Protein AF-A0A0W7X0D1-F1 (afdb_monomer_lite)

Radius of gyration: 14.74 Å; chains: 1; bounding box: 37×27×43 Å

Secondary structure (DSSP, 8-state):
-EEEE-TTTS-EEEE-TTHHHHHHHHHHHHHHHHT-PPPGGGEE----GGGS-TTSGGGGGGGT-EEEESTTTS-TT----S-HHHHHHHHHHHHHTTT-EEEGGGSSS--TTEEEE---TT-GGGGSTTSHHHHHHHHHHHHHHSTT-STT---

Structure (mmCIF, N/CA/C/O backbone):
data_AF-A0A0W7X0D1-F1
#
_entry.id   AF-A0A0W7X0D1-F1
#
loop_
_atom_site.group_PDB
_atom_site.id
_atom_site.type_symbol
_atom_site.label_atom_id
_atom_site.label_alt_id
_atom_site.label_comp_id
_atom_site.label_asym_id
_atom_site.label_entity_id
_atom_site.label_seq_id
_atom_site.pdbx_PDB_ins_code
_atom_site.Cartn_x
_atom_site.Cartn_y
_atom_site.Cartn_z
_atom_site.occupancy
_atom_site.B_iso_or_equiv
_atom_site.auth_seq_id
_atom_site.auth_comp_id
_atom_site.auth_asym_id
_atom_site.auth_atom_id
_atom_site.pdbx_PDB_model_num
ATOM 1 N N . MET A 1 1 ? 9.294 -11.993 -11.592 1.00 55.84 1 MET A N 1
ATOM 2 C CA . MET A 1 1 ? 8.732 -11.401 -10.364 1.00 55.84 1 MET A CA 1
ATOM 3 C C . MET A 1 1 ? 8.875 -12.374 -9.218 1.00 55.84 1 MET A C 1
ATOM 5 O O . MET A 1 1 ? 9.095 -13.541 -9.506 1.00 55.84 1 MET A O 1
ATOM 9 N N . TRP A 1 2 ? 8.836 -11.907 -7.972 1.00 62.25 2 TRP A N 1
ATOM 10 C CA . TRP A 1 2 ? 9.050 -12.743 -6.793 1.00 62.25 2 TRP A CA 1
ATOM 11 C C . TRP A 1 2 ? 7.951 -12.437 -5.773 1.00 62.25 2 TRP A C 1
ATOM 13 O O . TRP A 1 2 ? 7.653 -11.264 -5.545 1.00 62.25 2 TRP A O 1
ATOM 23 N N . SER A 1 3 ? 7.371 -13.477 -5.178 1.00 74.19 3 SER A N 1
ATOM 24 C CA . SER A 1 3 ? 6.363 -13.334 -4.130 1.00 74.19 3 SER A CA 1
ATOM 25 C C . SER A 1 3 ? 7.038 -12.977 -2.808 1.00 74.19 3 SER A C 1
ATOM 27 O O . SER A 1 3 ? 7.926 -13.700 -2.349 1.00 74.19 3 SER A O 1
ATOM 29 N N . CYS A 1 4 ? 6.623 -11.878 -2.183 1.00 73.75 4 CYS A N 1
ATOM 30 C CA . CYS A 1 4 ? 7.067 -11.504 -0.844 1.00 73.75 4 CYS A CA 1
ATOM 31 C C . CYS A 1 4 ? 5.970 -11.789 0.180 1.00 73.75 4 CYS A C 1
ATOM 33 O O . CYS A 1 4 ? 4.790 -11.580 -0.087 1.00 73.75 4 CYS A O 1
ATOM 35 N N . SER A 1 5 ? 6.345 -12.279 1.362 1.00 81.00 5 SER A N 1
ATOM 36 C CA . SER A 1 5 ? 5.393 -12.451 2.463 1.00 81.00 5 SER A CA 1
ATOM 37 C C . SER A 1 5 ? 5.013 -11.088 3.036 1.00 81.00 5 SER A C 1
ATOM 39 O O . SER A 1 5 ? 5.871 -10.217 3.158 1.00 81.00 5 SER A O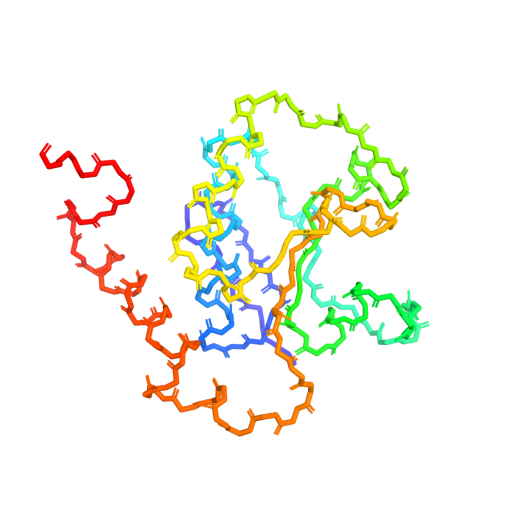 1
ATOM 41 N N . VAL A 1 6 ? 3.750 -10.915 3.423 1.00 77.62 6 VAL A N 1
ATOM 42 C CA . VAL A 1 6 ? 3.260 -9.756 4.173 1.00 77.62 6 VAL A CA 1
ATOM 43 C C . VAL A 1 6 ? 3.251 -10.132 5.661 1.00 77.62 6 VAL A C 1
ATOM 45 O O . VAL A 1 6 ? 2.353 -10.858 6.107 1.00 77.62 6 VAL A O 1
ATOM 48 N N . PRO A 1 7 ? 4.235 -9.678 6.468 1.00 77.56 7 PRO A N 1
ATOM 49 C CA . PRO A 1 7 ? 4.345 -10.110 7.856 1.00 77.56 7 PRO A CA 1
ATOM 50 C C . PRO A 1 7 ? 3.088 -9.787 8.666 1.00 77.56 7 PRO A C 1
ATOM 52 O O . PRO A 1 7 ? 2.643 -8.639 8.718 1.00 77.56 7 PRO A O 1
ATOM 55 N N . GLY A 1 8 ? 2.540 -10.807 9.325 1.00 72.69 8 GLY A N 1
ATOM 56 C CA . GLY A 1 8 ? 1.348 -10.692 10.166 1.00 72.69 8 GLY A CA 1
ATOM 57 C C . GLY A 1 8 ? 0.008 -10.864 9.438 1.00 72.69 8 GLY A C 1
ATOM 58 O O . GLY A 1 8 ? -0.977 -11.171 10.099 1.00 72.69 8 GLY A O 1
ATOM 59 N N . ALA A 1 9 ? -0.031 -10.765 8.103 1.00 73.25 9 ALA A N 1
ATOM 60 C CA . ALA A 1 9 ? -1.262 -10.950 7.324 1.00 73.25 9 ALA A CA 1
ATOM 61 C C . ALA A 1 9 ? -1.480 -12.404 6.853 1.00 73.25 9 ALA A C 1
ATOM 63 O O . ALA A 1 9 ? -2.585 -12.781 6.471 1.00 73.25 9 ALA A O 1
ATOM 64 N N . GLY A 1 10 ? -0.434 -13.239 6.882 1.00 78.69 10 GLY A N 1
ATOM 65 C CA . GLY A 1 10 ? -0.527 -14.669 6.554 1.00 78.69 10 GLY A CA 1
ATOM 66 C C . GLY A 1 10 ? -0.595 -14.993 5.056 1.00 78.69 10 GLY A C 1
ATOM 67 O O . GLY A 1 10 ? -0.856 -16.138 4.698 1.00 78.69 10 GLY A O 1
ATOM 68 N N . PHE A 1 11 ? -0.342 -14.017 4.180 1.00 84.12 11 PHE A N 1
ATOM 69 C CA . PHE A 1 11 ? -0.264 -14.202 2.729 1.00 84.12 11 PHE A CA 1
ATOM 70 C C . PHE A 1 11 ? 0.915 -13.432 2.128 1.00 84.12 11 PHE A C 1
ATOM 72 O O . PHE A 1 11 ? 1.524 -12.594 2.794 1.00 84.12 11 PHE A O 1
ATOM 79 N N . GLY A 1 12 ? 1.246 -13.734 0.873 1.00 85.19 12 GLY A N 1
ATOM 80 C CA . GLY A 1 12 ? 2.246 -13.004 0.102 1.00 85.19 12 GLY A CA 1
ATOM 81 C C . GLY A 1 12 ? 1.651 -12.263 -1.090 1.00 85.19 12 GLY A C 1
ATOM 82 O O . GLY A 1 12 ? 0.520 -12.534 -1.486 1.00 85.19 12 GLY A O 1
ATOM 83 N N . ILE A 1 13 ? 2.421 -11.330 -1.644 1.00 84.88 13 ILE A N 1
ATOM 84 C CA . ILE A 1 13 ? 2.058 -10.521 -2.810 1.00 84.88 13 ILE A CA 1
ATOM 85 C C . ILE A 1 13 ? 3.199 -10.514 -3.825 1.00 84.88 13 ILE A C 1
ATOM 87 O O . ILE A 1 13 ? 4.376 -10.538 -3.460 1.00 84.88 13 ILE A O 1
ATOM 91 N N . ASP A 1 14 ? 2.854 -10.413 -5.102 1.00 85.62 14 ASP A N 1
ATOM 92 C CA . ASP A 1 14 ? 3.840 -10.246 -6.164 1.00 85.62 14 ASP A CA 1
ATOM 93 C C . ASP A 1 14 ? 4.112 -8.757 -6.378 1.00 85.62 14 ASP A C 1
ATOM 95 O O . ASP A 1 14 ? 3.273 -8.020 -6.896 1.00 85.62 14 ASP A O 1
ATOM 99 N N . THR A 1 15 ? 5.296 -8.300 -5.966 1.00 85.12 15 THR A N 1
ATOM 100 C CA . THR A 1 15 ? 5.746 -6.907 -6.134 1.00 85.12 15 THR A CA 1
ATOM 101 C C . THR A 1 15 ? 7.197 -6.849 -6.602 1.00 85.12 15 THR A C 1
ATOM 103 O O . THR A 1 15 ? 7.909 -7.855 -6.691 1.00 85.12 15 THR A O 1
ATOM 106 N N . ARG A 1 16 ? 7.660 -5.650 -6.958 1.00 84.75 16 ARG A N 1
ATOM 107 C CA . ARG A 1 16 ? 9.079 -5.417 -7.200 1.00 84.75 16 ARG A CA 1
ATOM 108 C C . ARG A 1 16 ? 9.837 -5.415 -5.869 1.00 84.75 16 ARG A C 1
ATOM 110 O O . ARG A 1 16 ? 9.577 -4.577 -5.010 1.00 84.75 16 ARG A O 1
ATOM 117 N N . LEU A 1 17 ? 10.824 -6.303 -5.748 1.00 82.69 17 LEU A N 1
ATOM 118 C CA . LEU A 1 17 ? 11.632 -6.460 -4.536 1.00 82.69 17 LEU A CA 1
ATOM 119 C C . LEU A 1 17 ? 12.390 -5.186 -4.127 1.00 82.69 17 LEU A C 1
ATOM 121 O O . LEU A 1 17 ? 12.755 -4.346 -4.959 1.00 82.69 17 LEU A O 1
ATOM 125 N N . GLY A 1 18 ? 12.697 -5.089 -2.833 1.00 86.19 18 GLY A N 1
ATOM 126 C CA . GLY A 1 18 ? 13.569 -4.061 -2.271 1.00 86.19 18 GLY A CA 1
ATOM 127 C C . GLY A 1 18 ? 12.808 -2.893 -1.647 1.00 86.19 18 GLY A C 1
ATOM 128 O O . GLY A 1 18 ? 12.045 -3.067 -0.699 1.00 86.19 18 GLY A O 1
ATOM 129 N N . ALA A 1 19 ? 13.090 -1.663 -2.089 1.00 88.19 19 ALA A N 1
ATOM 130 C CA . ALA A 1 19 ? 12.484 -0.469 -1.490 1.00 88.19 19 ALA A CA 1
ATOM 131 C C . ALA A 1 19 ? 10.978 -0.357 -1.793 1.00 88.19 19 ALA A C 1
ATOM 133 O O . ALA A 1 19 ? 10.207 0.007 -0.911 1.00 88.19 19 ALA A O 1
ATOM 134 N N . VAL A 1 20 ? 10.564 -0.737 -3.007 1.00 88.44 20 VAL A N 1
ATOM 135 C CA . VAL A 1 20 ? 9.153 -0.748 -3.432 1.00 88.44 20 VAL A CA 1
ATOM 136 C C . VAL A 1 20 ? 8.350 -1.745 -2.602 1.00 88.44 20 VAL A C 1
ATOM 138 O O . VAL A 1 20 ? 7.382 -1.358 -1.959 1.00 88.44 20 VAL A O 1
ATOM 141 N N . GLU A 1 21 ? 8.811 -2.994 -2.537 1.00 89.81 21 GLU A N 1
ATOM 142 C CA . GLU A 1 21 ? 8.279 -4.027 -1.644 1.00 89.81 21 GLU A CA 1
ATOM 143 C C . GLU A 1 21 ? 8.104 -3.515 -0.209 1.00 89.81 21 GLU A C 1
ATOM 145 O O . GLU A 1 21 ? 7.033 -3.666 0.366 1.00 89.81 21 GLU A O 1
ATOM 150 N N . THR A 1 22 ? 9.125 -2.863 0.361 1.00 91.62 22 THR A N 1
ATOM 151 C CA . THR A 1 22 ? 9.072 -2.371 1.750 1.00 91.62 22 THR A CA 1
ATOM 152 C C . THR A 1 22 ? 7.910 -1.395 1.964 1.00 91.62 22 THR A C 1
ATOM 154 O O . THR A 1 22 ? 7.205 -1.496 2.968 1.00 91.62 22 THR A O 1
ATOM 157 N N . LEU A 1 23 ? 7.697 -0.466 1.027 1.00 93.06 23 LEU A N 1
ATOM 158 C CA . LEU A 1 23 ? 6.598 0.498 1.102 1.00 93.06 23 LEU A CA 1
ATOM 159 C C . LEU A 1 23 ? 5.236 -0.169 0.874 1.00 93.06 23 LEU A C 1
ATOM 161 O O . LEU A 1 23 ? 4.326 0.022 1.674 1.00 93.06 23 LEU A O 1
ATOM 165 N N . LEU A 1 24 ? 5.086 -0.974 -0.182 1.00 93.81 24 LEU A N 1
ATOM 166 C CA . LEU A 1 24 ? 3.799 -1.591 -0.526 1.00 93.81 24 LEU A CA 1
ATOM 167 C C . LEU A 1 24 ? 3.351 -2.603 0.540 1.00 93.81 24 LEU A C 1
ATOM 169 O O . LEU A 1 24 ? 2.178 -2.639 0.906 1.00 93.81 24 LEU A O 1
ATOM 173 N N . VAL A 1 25 ? 4.285 -3.364 1.117 1.00 93.88 25 VAL A N 1
ATOM 174 C CA . VAL A 1 25 ? 4.002 -4.246 2.259 1.00 93.88 25 VAL A CA 1
ATOM 175 C C . VAL A 1 25 ? 3.562 -3.438 3.483 1.00 93.88 25 VAL A C 1
ATOM 177 O O . VAL A 1 25 ? 2.651 -3.869 4.186 1.00 93.88 25 VAL A O 1
ATOM 180 N N . HIS A 1 26 ? 4.155 -2.266 3.746 1.00 95.06 26 HIS A N 1
ATOM 181 C CA . HIS A 1 26 ? 3.708 -1.387 4.839 1.00 95.06 26 HIS A CA 1
ATOM 182 C C . HIS A 1 26 ? 2.268 -0.918 4.643 1.00 95.06 26 HIS A C 1
ATOM 184 O O . HIS A 1 26 ? 1.465 -1.044 5.567 1.00 95.06 26 HIS A O 1
ATOM 190 N N . VAL A 1 27 ? 1.924 -0.469 3.431 1.00 96.62 27 VAL A N 1
ATOM 191 C CA . VAL A 1 27 ? 0.556 -0.067 3.065 1.00 96.62 27 VAL A CA 1
ATOM 192 C C . VAL A 1 27 ? -0.434 -1.196 3.351 1.00 96.62 27 VAL A C 1
ATOM 194 O O . VAL A 1 27 ? -1.419 -0.992 4.058 1.00 96.62 27 VAL A O 1
ATOM 197 N N . ILE A 1 28 ? -0.145 -2.409 2.873 1.00 95.88 28 ILE A N 1
ATOM 198 C CA . ILE A 1 28 ? -1.038 -3.565 3.034 1.00 95.88 28 ILE A CA 1
ATOM 199 C C . ILE A 1 28 ? -1.178 -3.968 4.502 1.00 95.88 28 ILE A C 1
ATOM 201 O O . ILE A 1 28 ? -2.283 -4.266 4.948 1.00 95.88 28 ILE A O 1
ATOM 205 N N . ARG A 1 29 ? -0.088 -3.959 5.280 1.00 94.56 29 ARG A N 1
ATOM 206 C CA . ARG A 1 29 ? -0.137 -4.291 6.715 1.00 94.56 29 ARG A CA 1
ATOM 207 C C . ARG A 1 29 ? -0.980 -3.291 7.492 1.00 94.56 29 ARG A C 1
ATOM 209 O O . ARG A 1 29 ? -1.835 -3.698 8.270 1.00 94.56 29 ARG A O 1
ATOM 216 N N . ARG A 1 30 ? -0.756 -1.995 7.276 1.00 96.12 30 ARG A N 1
ATOM 217 C CA . ARG A 1 30 ? -1.527 -0.933 7.931 1.00 96.12 30 ARG A CA 1
ATOM 218 C C . ARG A 1 30 ? -3.004 -1.013 7.555 1.00 96.12 30 ARG A C 1
ATOM 220 O O . ARG A 1 30 ? -3.848 -0.960 8.440 1.00 96.12 30 ARG A O 1
ATOM 227 N N . TRP A 1 31 ? -3.318 -1.243 6.278 1.00 96.38 31 TRP A N 1
ATOM 228 C CA . TRP A 1 31 ? -4.698 -1.488 5.854 1.00 96.38 31 TRP A CA 1
ATOM 229 C C . TRP A 1 31 ? -5.304 -2.691 6.585 1.00 96.38 31 TRP A C 1
ATOM 231 O O . TRP A 1 31 ? -6.378 -2.571 7.171 1.0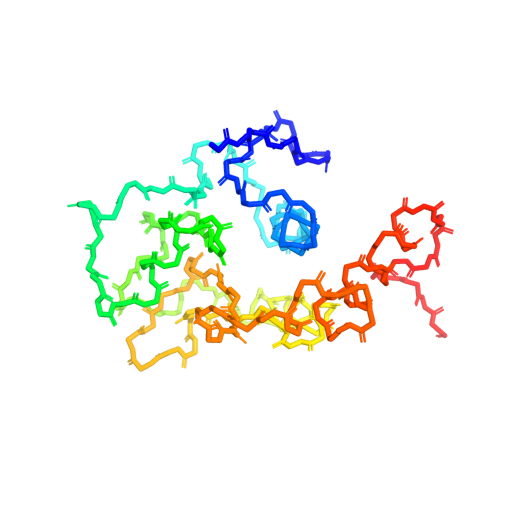0 96.38 31 TRP A O 1
ATOM 241 N N . HIS A 1 32 ? -4.596 -3.826 6.600 1.00 95.00 32 HIS A N 1
ATOM 242 C CA . HIS A 1 32 ? -5.051 -5.074 7.217 1.00 95.00 32 HIS A CA 1
ATOM 243 C C . HIS A 1 32 ? -5.413 -4.918 8.704 1.00 95.00 32 HIS A C 1
ATOM 245 O O . HIS A 1 32 ? -6.365 -5.542 9.173 1.00 95.00 32 HIS A O 1
ATOM 251 N N . TYR A 1 33 ? -4.656 -4.109 9.448 1.00 93.75 33 TYR A N 1
ATOM 252 C CA . TYR A 1 33 ? -4.855 -3.945 10.889 1.00 93.75 33 TYR A CA 1
ATOM 253 C C . TYR A 1 33 ? -5.744 -2.762 11.279 1.00 93.75 33 TYR A C 1
ATOM 255 O O . TYR A 1 33 ? -6.381 -2.825 12.327 1.00 93.75 33 TYR A O 1
ATOM 263 N N . GLU A 1 34 ? -5.786 -1.694 10.482 1.00 95.88 34 GLU A N 1
ATOM 264 C CA . GLU A 1 34 ? -6.410 -0.426 10.896 1.00 95.88 34 GLU A CA 1
ATOM 265 C C . GLU A 1 34 ? -7.618 -0.020 10.052 1.00 95.88 34 GLU A C 1
ATOM 267 O O . GLU A 1 34 ? -8.393 0.836 10.475 1.00 95.88 34 GLU A O 1
ATOM 272 N N . ILE A 1 35 ? -7.787 -0.609 8.867 1.00 95.88 35 ILE A N 1
ATOM 273 C CA . ILE A 1 35 ? -8.918 -0.323 7.980 1.00 95.88 35 ILE A CA 1
ATOM 274 C C . ILE A 1 35 ? -9.834 -1.539 7.943 1.00 95.88 35 ILE A C 1
ATOM 276 O O . ILE A 1 35 ? -10.960 -1.465 8.432 1.00 95.88 35 ILE A O 1
ATOM 280 N N . GLU A 1 36 ? -9.348 -2.652 7.394 1.00 94.94 36 GLU A N 1
ATOM 281 C CA . GLU A 1 36 ? -10.102 -3.894 7.234 1.00 94.94 36 GLU A CA 1
ATOM 282 C C . GLU A 1 36 ? -9.154 -5.089 7.119 1.00 94.94 36 GLU A C 1
ATOM 284 O O . GLU A 1 36 ? -8.181 -5.048 6.368 1.00 94.94 36 GLU A O 1
ATOM 289 N N . THR A 1 37 ? -9.475 -6.194 7.793 1.00 94.06 37 THR A N 1
ATOM 290 C CA . THR A 1 37 ? -8.697 -7.436 7.705 1.00 94.06 37 THR A CA 1
ATOM 291 C C . THR A 1 37 ? -8.768 -8.038 6.303 1.00 94.06 37 THR A C 1
ATOM 293 O O . THR A 1 37 ? -9.833 -8.433 5.835 1.00 94.06 37 THR A O 1
ATOM 296 N N . LEU A 1 38 ? -7.605 -8.151 5.665 1.00 93.81 38 LEU A N 1
ATOM 297 C CA . LEU A 1 38 ? -7.439 -8.650 4.297 1.00 93.81 38 LEU A CA 1
ATOM 298 C C . LEU A 1 38 ? -7.162 -10.153 4.229 1.00 93.81 38 LEU A C 1
ATOM 300 O O . LEU A 1 38 ? -6.434 -10.702 5.060 1.00 93.81 38 LEU A O 1
ATOM 304 N N . ARG A 1 39 ? -7.648 -10.784 3.160 1.00 90.88 39 ARG A N 1
ATOM 305 C CA . ARG A 1 39 ? -7.249 -12.117 2.687 1.00 90.88 39 ARG A CA 1
ATOM 306 C C . ARG A 1 39 ? -6.311 -11.996 1.485 1.00 90.88 39 ARG A C 1
ATOM 308 O O . ARG A 1 39 ? -6.345 -11.014 0.756 1.00 90.88 39 ARG A O 1
ATOM 315 N N . GLY A 1 40 ? -5.517 -13.033 1.211 1.00 83.88 40 GLY A N 1
ATOM 316 C CA . GLY A 1 40 ? -4.519 -12.979 0.131 1.00 83.88 40 GLY A CA 1
ATOM 317 C C . GLY A 1 40 ? -5.080 -12.684 -1.264 1.00 83.88 40 GLY A C 1
ATOM 318 O O . GLY A 1 40 ? -4.471 -11.935 -2.013 1.00 83.88 40 GLY A O 1
ATOM 319 N N . HIS A 1 41 ? -6.268 -13.197 -1.597 1.00 88.50 41 HIS A N 1
ATOM 320 C CA . HIS A 1 41 ? -6.917 -12.935 -2.893 1.00 88.50 41 HIS A CA 1
ATOM 321 C C . HIS A 1 41 ? -7.549 -11.539 -2.997 1.00 88.50 41 HIS A C 1
ATOM 323 O O . HIS A 1 41 ? -8.016 -11.152 -4.063 1.00 88.50 41 HIS A O 1
ATOM 329 N N . GLU A 1 42 ? -7.605 -10.795 -1.893 1.00 93.88 42 GLU A N 1
ATOM 330 C CA . GLU A 1 42 ? -8.140 -9.437 -1.860 1.00 93.88 42 GLU A CA 1
ATOM 331 C C . GLU A 1 42 ? -7.072 -8.389 -2.168 1.00 93.88 42 GLU A C 1
ATOM 333 O O . GLU A 1 42 ? -7.397 -7.211 -2.268 1.00 93.88 42 GLU A O 1
ATOM 338 N N . VAL A 1 43 ? -5.809 -8.787 -2.331 1.00 94.88 43 VAL A N 1
ATOM 339 C CA . VAL A 1 43 ? -4.722 -7.882 -2.700 1.00 94.88 43 VAL A CA 1
ATOM 340 C C . VAL A 1 43 ? -4.130 -8.330 -4.020 1.00 94.88 43 VAL A C 1
ATOM 342 O O . VAL A 1 43 ? -3.586 -9.426 -4.133 1.00 94.88 43 VAL A O 1
ATOM 345 N N . ILE A 1 44 ? -4.210 -7.458 -5.016 1.00 94.00 44 ILE A N 1
ATOM 346 C CA . ILE A 1 44 ? -3.660 -7.709 -6.341 1.00 94.00 44 ILE A CA 1
ATOM 347 C C . ILE A 1 44 ? -2.402 -6.865 -6.506 1.00 94.00 44 ILE A C 1
ATOM 349 O O . ILE A 1 44 ? -2.464 -5.638 -6.542 1.00 94.00 44 ILE A O 1
ATOM 353 N N . GLY A 1 45 ? -1.251 -7.530 -6.573 1.00 90.88 45 GLY A N 1
ATOM 354 C CA . GLY A 1 45 ? 0.026 -6.899 -6.886 1.00 90.88 45 GLY A CA 1
ATOM 355 C C . GLY A 1 45 ? 0.225 -6.811 -8.390 1.00 90.88 45 GLY A C 1
ATOM 356 O O . GLY A 1 45 ? -0.469 -6.071 -9.078 1.00 90.88 45 GLY A O 1
ATOM 357 N N . TRP A 1 46 ? 1.183 -7.572 -8.900 1.00 92.12 46 TRP A N 1
ATOM 358 C CA . TRP A 1 46 ? 1.477 -7.596 -10.324 1.00 92.12 46 TRP A CA 1
ATOM 359 C C . TRP A 1 46 ? 0.406 -8.213 -11.188 1.00 92.12 46 TRP A C 1
ATOM 361 O O . TRP A 1 46 ? -0.209 -9.218 -10.835 1.00 92.12 46 TRP A O 1
ATOM 371 N N . ARG A 1 47 ? 0.292 -7.636 -12.379 1.00 91.00 47 ARG A N 1
ATOM 372 C CA . ARG A 1 47 ? -0.501 -8.144 -13.485 1.00 91.00 47 ARG A CA 1
ATOM 373 C C . ARG A 1 47 ? 0.257 -7.902 -14.788 1.00 91.00 47 ARG A C 1
ATOM 375 O O . ARG A 1 47 ? 0.975 -6.906 -14.873 1.00 91.00 47 ARG A O 1
ATOM 382 N N . PRO A 1 48 ? 0.136 -8.778 -15.790 1.00 86.56 48 PRO A N 1
ATOM 383 C CA . PRO A 1 48 ? 0.730 -8.539 -17.102 1.00 86.56 48 PRO A CA 1
ATOM 384 C C . PRO A 1 48 ? 0.135 -7.272 -17.740 1.00 86.56 48 PRO A C 1
ATOM 386 O O . PRO A 1 48 ? -1.034 -6.949 -17.526 1.00 86.56 48 PRO A O 1
ATOM 389 N N . ILE A 1 49 ? 0.948 -6.528 -18.498 1.00 85.69 49 ILE A N 1
ATOM 390 C CA . ILE A 1 49 ? 0.530 -5.232 -19.061 1.00 85.69 49 ILE A CA 1
ATOM 391 C C . ILE A 1 49 ? -0.613 -5.394 -20.072 1.00 85.69 49 ILE A C 1
ATOM 393 O O . ILE A 1 49 ? -1.435 -4.502 -20.219 1.00 85.69 49 ILE A O 1
ATOM 397 N N . GLU A 1 50 ? -0.701 -6.557 -20.712 1.00 87.94 50 GLU A N 1
ATOM 398 C CA . GLU A 1 50 ? -1.729 -6.924 -21.684 1.00 87.94 50 GLU A CA 1
ATOM 399 C C . GLU A 1 50 ? -3.144 -6.968 -21.078 1.00 87.94 50 GLU A C 1
ATOM 401 O O . GLU A 1 50 ? -4.129 -6.917 -21.811 1.00 87.94 50 GLU A O 1
ATOM 406 N N . GLU A 1 51 ? -3.255 -7.057 -19.751 1.00 86.06 51 GLU A N 1
ATOM 407 C CA . GLU A 1 51 ? -4.528 -7.041 -19.023 1.00 86.06 51 GLU A CA 1
ATOM 408 C C . GLU A 1 51 ? -4.897 -5.657 -18.460 1.00 86.06 51 GLU A C 1
ATOM 410 O O . GLU A 1 51 ? -5.878 -5.539 -17.715 1.00 86.06 51 GLU A O 1
ATOM 415 N N . LEU A 1 52 ? -4.094 -4.630 -18.752 1.00 86.62 52 LEU A N 1
ATOM 416 C CA . LEU A 1 52 ? -4.185 -3.302 -18.153 1.00 86.62 52 LEU A CA 1
ATOM 417 C C . LEU A 1 52 ? -4.321 -2.221 -19.224 1.00 86.62 52 LEU A C 1
ATOM 419 O O . LEU A 1 52 ? -3.777 -2.324 -20.323 1.00 86.62 52 LEU A O 1
ATOM 423 N N . ASP A 1 53 ? -4.992 -1.128 -18.871 1.00 84.12 53 ASP A N 1
ATOM 424 C CA . ASP A 1 53 ? -4.930 0.091 -19.670 1.00 84.12 53 ASP A CA 1
ATOM 425 C C . ASP A 1 53 ? -3.599 0.807 -19.402 1.00 84.12 53 ASP A C 1
ATOM 427 O O . ASP A 1 53 ? -3.331 1.272 -18.293 1.00 84.12 53 ASP A O 1
ATOM 431 N N . HIS A 1 54 ? -2.759 0.911 -20.433 1.00 80.62 54 HIS A N 1
ATOM 432 C CA . HIS A 1 54 ? -1.449 1.564 -20.376 1.00 80.62 54 HIS A CA 1
ATOM 433 C C . HIS A 1 54 ? -1.502 3.042 -19.968 1.00 80.62 54 HIS A C 1
ATOM 435 O O . HIS A 1 54 ? -0.479 3.596 -19.565 1.00 80.62 54 HIS A O 1
ATOM 441 N N . SER A 1 55 ? -2.651 3.698 -20.135 1.00 80.06 55 SER A N 1
ATOM 442 C CA . SER A 1 55 ? -2.834 5.113 -19.816 1.00 80.06 55 SER A CA 1
ATOM 443 C C . SER A 1 55 ? -3.270 5.364 -18.371 1.00 80.06 55 SER A C 1
ATOM 445 O O . SER A 1 55 ? -3.207 6.504 -17.909 1.00 80.06 55 SER A O 1
ATOM 447 N N . GLU A 1 56 ? -3.655 4.313 -17.645 1.00 85.75 56 GLU A N 1
ATOM 448 C CA . GLU A 1 56 ? -4.161 4.412 -16.280 1.00 85.75 56 GLU A CA 1
ATOM 449 C C . GLU A 1 56 ? -3.064 4.108 -15.243 1.00 85.75 56 GLU A C 1
ATOM 451 O O . GLU A 1 56 ? -2.160 3.301 -15.502 1.00 85.75 56 GLU A O 1
ATOM 456 N N . PRO A 1 57 ? -3.132 4.690 -14.029 1.00 83.62 57 PRO A N 1
ATOM 457 C CA . PRO A 1 57 ? -2.159 4.426 -12.966 1.00 83.62 57 PRO A CA 1
ATOM 458 C C . PRO A 1 57 ? -2.059 2.947 -12.560 1.00 83.62 57 PRO A C 1
ATOM 460 O O . PRO A 1 57 ? -1.019 2.525 -12.050 1.00 83.62 57 PRO A O 1
ATOM 463 N N . GLU A 1 58 ? -3.108 2.150 -12.806 1.00 88.00 58 GLU A N 1
ATOM 464 C CA . GLU A 1 58 ? -3.126 0.701 -12.559 1.00 88.00 58 GLU A CA 1
ATOM 465 C C . GLU A 1 58 ? -2.051 -0.041 -13.376 1.00 88.00 58 GLU A C 1
ATOM 467 O O . GLU A 1 58 ? -1.487 -1.021 -12.892 1.00 88.00 58 GLU A O 1
ATOM 472 N N . SER A 1 59 ? -1.649 0.482 -14.544 1.00 88.00 59 SER A N 1
ATOM 473 C CA . SER A 1 59 ? -0.556 -0.068 -15.369 1.00 88.00 59 SER A CA 1
ATOM 474 C C . SER A 1 59 ? 0.776 -0.229 -14.618 1.00 88.00 59 SER A C 1
ATOM 476 O O . SER A 1 59 ? 1.596 -1.080 -14.973 1.00 88.00 59 SER A O 1
ATOM 478 N N . ASN A 1 60 ? 0.986 0.510 -13.522 1.00 84.94 60 ASN A N 1
ATOM 479 C CA . ASN A 1 60 ? 2.140 0.343 -12.637 1.00 84.94 60 ASN A CA 1
ATOM 480 C C . ASN A 1 60 ? 2.233 -1.065 -12.017 1.00 84.94 60 ASN A C 1
ATOM 482 O O . ASN A 1 60 ? 3.338 -1.510 -11.673 1.00 84.94 60 ASN A O 1
ATOM 486 N N . GLN A 1 61 ? 1.120 -1.805 -11.935 1.00 88.25 61 GLN A N 1
ATOM 487 C CA . GLN A 1 61 ? 1.108 -3.211 -11.530 1.00 88.25 61 GLN A CA 1
ATOM 488 C C . GLN A 1 61 ? 1.991 -4.061 -12.448 1.00 88.25 61 GLN A C 1
ATOM 490 O O . GLN A 1 61 ? 2.715 -4.915 -11.942 1.00 88.25 61 GLN A O 1
ATOM 495 N N . ALA A 1 62 ? 2.071 -3.763 -13.749 1.00 87.38 62 ALA A N 1
ATOM 496 C CA . ALA A 1 62 ? 2.927 -4.498 -14.685 1.00 87.38 62 ALA A CA 1
ATOM 497 C C . ALA A 1 62 ? 4.427 -4.358 -14.418 1.00 87.38 62 ALA A C 1
ATOM 499 O O . ALA A 1 62 ? 5.211 -5.240 -14.779 1.00 87.38 62 ALA A O 1
ATOM 500 N N . SER A 1 63 ? 4.840 -3.294 -13.727 1.00 85.12 63 SER A N 1
ATOM 501 C CA . SER A 1 63 ? 6.223 -3.120 -13.273 1.00 85.12 63 SER A CA 1
ATOM 502 C C . SER A 1 63 ? 6.440 -3.515 -11.803 1.00 85.12 63 SER A C 1
ATOM 504 O O . SER A 1 63 ? 7.567 -3.445 -11.297 1.00 85.12 63 SER A O 1
ATOM 506 N N . GLY A 1 64 ? 5.376 -3.961 -11.123 1.00 87.44 64 GLY A N 1
ATOM 507 C CA . GLY A 1 64 ? 5.383 -4.344 -9.713 1.00 87.44 64 GLY A CA 1
ATOM 508 C C . GLY A 1 64 ? 5.465 -3.180 -8.738 1.00 87.44 64 GLY A C 1
ATOM 509 O O . GLY A 1 64 ? 5.935 -3.372 -7.617 1.00 87.44 64 GLY A O 1
ATOM 510 N N . THR A 1 65 ? 5.082 -1.980 -9.174 1.00 90.94 65 THR A N 1
ATOM 511 C CA . THR A 1 65 ? 5.164 -0.735 -8.397 1.00 90.94 65 THR A CA 1
ATOM 512 C C . THR A 1 65 ? 3.800 -0.222 -7.946 1.00 90.94 65 THR A C 1
ATOM 514 O O . THR A 1 65 ? 3.708 0.900 -7.451 1.00 90.94 65 THR A O 1
ATOM 517 N N . ALA A 1 66 ? 2.758 -1.041 -8.080 1.00 93.62 66 ALA A N 1
ATOM 518 C CA . ALA A 1 66 ? 1.427 -0.764 -7.568 1.00 93.62 66 ALA A CA 1
ATOM 519 C C . ALA A 1 66 ? 0.774 -2.021 -6.989 1.00 93.62 66 ALA A C 1
ATOM 521 O O . ALA A 1 66 ? 1.144 -3.143 -7.342 1.00 93.62 66 ALA A O 1
ATOM 522 N N . VAL A 1 67 ? -0.196 -1.806 -6.103 1.00 95.44 67 VAL A N 1
ATOM 523 C CA . VAL A 1 67 ? -1.093 -2.823 -5.548 1.00 95.44 67 VAL A CA 1
ATOM 524 C C . VAL A 1 67 ? -2.518 -2.277 -5.524 1.00 95.44 67 VAL A C 1
ATOM 526 O O . VAL A 1 67 ? -2.726 -1.096 -5.250 1.00 95.44 67 VAL A O 1
ATOM 529 N N . ALA A 1 68 ? -3.496 -3.140 -5.776 1.00 96.69 68 ALA A N 1
ATOM 530 C CA . ALA A 1 68 ? -4.912 -2.851 -5.600 1.00 96.69 68 ALA A CA 1
ATOM 531 C C . ALA A 1 68 ? -5.459 -3.683 -4.432 1.00 96.69 68 ALA A C 1
ATOM 533 O O . ALA A 1 68 ? -5.316 -4.907 -4.418 1.00 96.69 68 ALA A O 1
ATOM 534 N N . ILE A 1 69 ? -6.074 -3.029 -3.448 1.00 97.00 69 ILE A N 1
ATOM 535 C CA . ILE A 1 69 ? -6.657 -3.654 -2.257 1.00 97.00 69 ILE A CA 1
ATOM 536 C C . ILE A 1 69 ? -8.182 -3.666 -2.391 1.00 97.00 69 ILE A C 1
ATOM 538 O O . ILE A 1 69 ? -8.814 -2.624 -2.519 1.00 97.00 69 ILE A O 1
ATOM 542 N N . ARG A 1 70 ? -8.777 -4.860 -2.352 1.00 95.62 70 ARG A N 1
ATOM 543 C CA . ARG A 1 70 ? -10.213 -5.130 -2.528 1.00 95.62 70 ARG A CA 1
ATOM 544 C C . ARG A 1 70 ? -10.813 -4.385 -3.736 1.00 95.62 70 ARG A C 1
ATOM 546 O O . ARG A 1 70 ? -11.824 -3.701 -3.579 1.00 95.62 70 ARG A O 1
ATOM 553 N N . PRO A 1 71 ? -10.266 -4.540 -4.959 1.00 93.44 71 PRO A N 1
ATOM 554 C CA . PRO A 1 71 ? -10.749 -3.809 -6.137 1.00 93.44 71 PRO A CA 1
ATOM 555 C C . PRO A 1 71 ? -12.222 -4.082 -6.480 1.00 93.44 71 PRO A C 1
ATOM 557 O O . PRO A 1 71 ? -12.881 -3.227 -7.058 1.00 93.44 71 PRO A O 1
ATOM 560 N N . GLY A 1 72 ? -12.780 -5.227 -6.067 1.00 91.56 72 GLY A N 1
ATOM 561 C CA . GLY A 1 72 ? -14.219 -5.496 -6.194 1.00 91.56 72 GLY A CA 1
ATOM 562 C C . GLY A 1 72 ? -15.111 -4.652 -5.269 1.00 91.56 72 GLY A C 1
ATOM 563 O O . GLY A 1 72 ? -16.282 -4.462 -5.576 1.00 91.56 72 GLY A O 1
ATOM 564 N N . ALA A 1 73 ? -14.575 -4.144 -4.154 1.00 92.25 73 ALA A N 1
ATOM 565 C CA . ALA A 1 73 ? -15.278 -3.258 -3.222 1.00 92.25 73 ALA A CA 1
ATOM 566 C C . ALA A 1 73 ? -14.980 -1.771 -3.488 1.00 92.25 73 ALA A C 1
ATOM 568 O O . ALA A 1 73 ? -15.851 -0.927 -3.296 1.00 92.25 73 ALA A O 1
ATOM 569 N N . TYR A 1 74 ? -13.770 -1.465 -3.963 1.00 93.00 74 TYR A N 1
ATOM 570 C CA . TYR A 1 74 ? -13.262 -0.108 -4.183 1.00 93.00 74 TYR A CA 1
ATOM 571 C C . TYR A 1 74 ? -12.857 0.113 -5.645 1.00 93.00 74 TYR A C 1
ATOM 573 O O . TYR A 1 74 ? -11.733 0.519 -5.934 1.00 93.00 74 TYR A O 1
ATOM 581 N N . GLY A 1 75 ? -13.758 -0.226 -6.568 1.00 90.25 75 GLY A N 1
ATOM 582 C CA . GLY A 1 75 ? -13.495 -0.208 -8.007 1.00 90.25 75 GLY A CA 1
ATOM 583 C C . GLY A 1 75 ? -13.204 1.183 -8.580 1.00 90.25 75 GLY A C 1
ATOM 584 O O . GLY A 1 75 ? -13.543 2.211 -7.994 1.00 90.25 75 GLY A O 1
ATOM 585 N N . GLN A 1 76 ? -12.590 1.211 -9.761 1.00 92.19 76 GLN A N 1
ATOM 586 C CA . GLN A 1 76 ? -12.294 2.446 -10.486 1.00 92.19 76 GLN A CA 1
ATOM 587 C C . GLN A 1 76 ? -13.580 3.220 -10.829 1.00 92.19 76 GLN A C 1
ATOM 589 O O . GLN A 1 76 ? -14.604 2.646 -11.200 1.00 92.19 76 GLN A O 1
ATOM 594 N N . GLY A 1 77 ? -13.528 4.542 -10.692 1.00 91.44 77 GLY A N 1
ATOM 595 C CA . GLY A 1 77 ? -14.659 5.456 -10.832 1.00 91.44 77 GLY A CA 1
ATOM 596 C C . GLY A 1 77 ? -15.584 5.513 -9.612 1.00 91.44 77 GLY A C 1
ATOM 597 O O . GLY A 1 77 ? -16.447 6.390 -9.561 1.00 91.44 77 GLY A O 1
ATOM 598 N N . LEU A 1 78 ? -15.414 4.626 -8.625 1.00 89.69 78 LEU A N 1
ATOM 599 C CA . LEU A 1 78 ? -16.188 4.642 -7.387 1.00 89.69 78 LEU A CA 1
ATOM 600 C C . LEU A 1 78 ? -15.458 5.453 -6.314 1.00 89.69 78 LEU A C 1
ATOM 602 O O . LEU A 1 78 ? -14.237 5.400 -6.181 1.00 89.69 78 LEU A O 1
ATOM 606 N N . SER A 1 79 ? -16.227 6.201 -5.526 1.00 90.12 79 SER A N 1
ATOM 607 C CA . SER A 1 79 ? -15.721 6.932 -4.363 1.00 90.12 79 SER A CA 1
ATOM 608 C C . SER A 1 79 ? -16.688 6.823 -3.191 1.00 90.12 79 SER A C 1
ATOM 610 O O . SER A 1 79 ? -17.870 6.518 -3.369 1.00 90.12 79 SER A O 1
ATOM 612 N N . GLY A 1 80 ? -16.181 7.071 -1.984 1.00 92.25 80 GLY A N 1
ATOM 613 C CA . GLY A 1 80 ? -16.975 7.007 -0.759 1.00 92.25 80 GLY A CA 1
ATOM 614 C C . GLY A 1 80 ? -17.142 5.594 -0.202 1.00 92.25 80 GLY A C 1
ATOM 615 O O . GLY A 1 80 ? -17.977 5.397 0.680 1.00 92.25 80 GLY A O 1
ATOM 616 N N . GLY A 1 81 ? -16.349 4.627 -0.674 1.00 92.06 81 GLY A N 1
ATOM 617 C CA . GLY A 1 81 ? -16.283 3.302 -0.066 1.00 92.06 81 GLY A CA 1
ATOM 618 C C . GLY A 1 81 ? -15.607 3.346 1.306 1.00 92.06 81 GLY A C 1
ATOM 619 O O . GLY A 1 81 ? -15.940 2.555 2.187 1.00 92.06 81 GLY A O 1
ATOM 620 N N . LEU A 1 82 ? -14.676 4.284 1.508 1.00 94.88 82 LEU A N 1
ATOM 621 C CA . LEU A 1 82 ? -14.011 4.501 2.791 1.00 94.88 82 LEU A CA 1
ATOM 622 C C . LEU A 1 82 ? -14.725 5.546 3.658 1.00 94.88 82 LEU A C 1
ATOM 624 O O . LEU A 1 82 ? -15.003 6.679 3.243 1.00 94.88 82 LEU A O 1
ATOM 628 N N . THR A 1 83 ? -14.922 5.203 4.931 1.00 96.00 83 THR A N 1
ATOM 629 C CA . THR A 1 83 ? -15.376 6.155 5.953 1.00 96.00 83 THR A CA 1
ATOM 630 C C . THR A 1 83 ? -14.361 7.288 6.146 1.00 96.00 83 THR A C 1
ATOM 632 O O . THR A 1 83 ? -13.207 7.213 5.719 1.00 96.00 83 THR A O 1
ATOM 635 N N . LYS A 1 84 ? -14.769 8.374 6.816 1.00 95.56 84 LYS A N 1
ATOM 636 C CA . LYS A 1 84 ? -13.866 9.498 7.117 1.00 95.56 84 LYS A CA 1
ATOM 637 C C . LYS A 1 84 ? -12.620 9.041 7.890 1.00 95.56 84 LYS A C 1
ATOM 639 O O . LYS A 1 84 ? -11.514 9.368 7.481 1.00 95.56 84 LYS A O 1
ATOM 644 N N . THR A 1 85 ? -12.804 8.246 8.942 1.00 95.75 85 THR A N 1
ATOM 645 C CA . THR A 1 85 ? -11.701 7.732 9.766 1.00 95.75 85 THR A CA 1
ATOM 646 C C . THR A 1 85 ? -10.785 6.803 8.976 1.00 95.75 85 THR A C 1
ATOM 648 O O . THR A 1 85 ? -9.572 6.933 9.064 1.00 95.75 85 THR A O 1
ATOM 651 N N . GLN A 1 86 ? -11.328 5.928 8.123 1.00 97.19 86 GLN A N 1
ATOM 652 C CA . GLN A 1 86 ? -10.490 5.086 7.261 1.00 97.19 86 GLN A CA 1
ATOM 653 C C . GLN A 1 86 ? -9.670 5.920 6.269 1.00 97.19 86 GLN A C 1
ATOM 655 O O . GLN A 1 86 ? -8.503 5.619 6.039 1.00 97.19 86 GLN A O 1
ATOM 660 N N . ARG A 1 87 ? -10.231 7.007 5.720 1.00 97.06 87 ARG A N 1
ATOM 661 C CA . ARG A 1 87 ? -9.465 7.938 4.876 1.00 97.06 87 ARG A CA 1
ATOM 662 C C . ARG A 1 87 ? -8.364 8.656 5.653 1.00 97.06 87 ARG A C 1
ATOM 664 O O . ARG A 1 87 ? -7.281 8.828 5.108 1.00 97.06 87 ARG A O 1
ATOM 671 N N . GLU A 1 88 ? -8.597 9.044 6.906 1.00 97.56 88 GLU A N 1
ATOM 672 C CA . GLU A 1 88 ? -7.551 9.597 7.785 1.00 97.56 88 GLU A CA 1
ATOM 673 C C . GLU A 1 88 ? -6.426 8.575 8.020 1.00 97.56 88 GLU A C 1
ATOM 675 O O . GLU A 1 88 ? -5.250 8.924 7.912 1.00 97.56 88 GLU A O 1
ATOM 680 N N . THR A 1 89 ? -6.768 7.298 8.218 1.00 97.69 89 THR A N 1
ATOM 681 C CA . THR A 1 89 ? -5.787 6.206 8.268 1.00 97.69 89 THR A CA 1
ATOM 682 C C . THR A 1 89 ? -5.011 6.086 6.958 1.00 97.69 89 THR A C 1
ATOM 684 O O . THR A 1 89 ? -3.786 5.995 6.991 1.00 97.69 89 THR A O 1
ATOM 687 N N . VAL A 1 90 ? -5.677 6.157 5.798 1.00 97.62 90 VAL A N 1
ATOM 688 C CA . VAL A 1 90 ? -4.993 6.182 4.493 1.00 97.62 90 VAL A CA 1
ATOM 689 C C . VAL A 1 90 ? -4.002 7.346 4.426 1.00 97.62 90 VAL A C 1
ATOM 691 O O . VAL A 1 90 ? -2.861 7.125 4.037 1.00 97.62 90 VAL A O 1
ATOM 694 N N . ARG A 1 91 ? -4.364 8.556 4.874 1.00 97.75 91 ARG A N 1
ATOM 695 C CA . ARG A 1 91 ? -3.416 9.690 4.927 1.00 97.75 91 ARG A CA 1
ATOM 696 C C . ARG A 1 91 ? -2.204 9.395 5.798 1.00 97.75 91 ARG A C 1
ATOM 698 O O . ARG A 1 91 ? -1.086 9.560 5.325 1.00 97.75 91 ARG A O 1
ATOM 705 N N . SER A 1 92 ? -2.419 8.866 7.001 1.00 97.50 92 SER A N 1
ATOM 706 C CA . SER A 1 92 ? -1.325 8.457 7.888 1.00 97.50 92 SER A CA 1
ATOM 707 C C . SER A 1 92 ? -0.397 7.428 7.229 1.00 97.50 92 SER A C 1
ATOM 709 O O . SER A 1 92 ? 0.817 7.516 7.394 1.00 97.50 92 SER A O 1
ATOM 711 N N . ILE A 1 93 ? -0.938 6.483 6.454 1.00 96.50 93 ILE A N 1
ATOM 712 C CA . ILE A 1 93 ? -0.140 5.503 5.704 1.00 96.50 93 ILE A CA 1
ATOM 713 C C . ILE A 1 93 ? 0.713 6.190 4.627 1.00 96.50 93 ILE A C 1
ATOM 715 O O . ILE A 1 93 ? 1.896 5.876 4.484 1.00 96.50 93 ILE A O 1
ATOM 719 N N . LEU A 1 94 ? 0.141 7.125 3.863 1.00 95.81 94 LEU A N 1
ATOM 720 C CA . LEU A 1 94 ? 0.881 7.853 2.82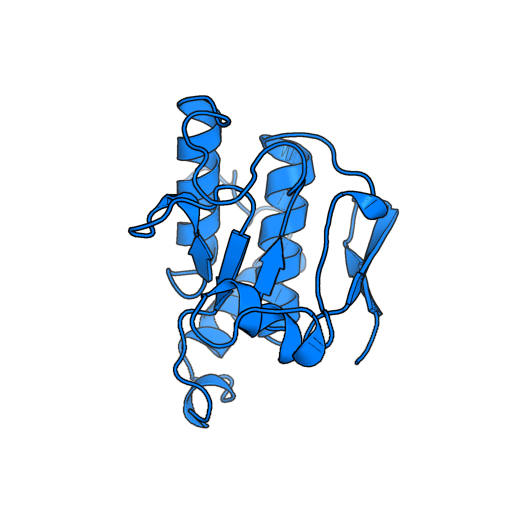5 1.00 95.81 94 LEU A CA 1
ATOM 721 C C . LEU A 1 94 ? 1.993 8.733 3.427 1.00 95.81 94 LEU A C 1
ATOM 723 O O . LEU A 1 94 ? 3.087 8.821 2.858 1.00 95.81 94 LEU A O 1
ATOM 727 N N . ASP A 1 95 ? 1.745 9.319 4.600 1.00 95.19 95 ASP A N 1
ATOM 728 C CA . ASP A 1 95 ? 2.726 10.105 5.358 1.00 95.19 95 ASP A CA 1
ATOM 729 C C . ASP A 1 95 ? 3.881 9.234 5.879 1.00 95.19 95 ASP A C 1
ATOM 731 O O . ASP A 1 95 ? 5.052 9.629 5.815 1.00 95.19 95 ASP A O 1
ATOM 735 N N . ASP A 1 96 ? 3.596 8.007 6.327 1.00 93.81 96 ASP A N 1
ATOM 736 C CA . ASP A 1 96 ? 4.634 7.036 6.687 1.00 93.81 96 ASP A CA 1
ATOM 737 C C . ASP A 1 96 ? 5.567 6.755 5.506 1.00 93.81 96 ASP A C 1
ATOM 739 O O . ASP A 1 96 ? 6.793 6.714 5.682 1.00 93.81 96 ASP A O 1
ATOM 743 N N . CYS A 1 97 ? 4.986 6.638 4.307 1.00 92.94 97 CYS A N 1
ATOM 744 C CA . CYS A 1 97 ? 5.682 6.475 3.034 1.00 92.94 97 CYS A CA 1
ATOM 745 C C . CYS A 1 97 ? 6.329 7.767 2.503 1.00 92.94 97 CYS A C 1
ATOM 747 O O . CYS A 1 97 ? 6.883 7.751 1.403 1.00 92.94 97 CYS A O 1
ATOM 749 N N . SER A 1 98 ? 6.294 8.870 3.257 1.00 89.88 98 SER A N 1
ATOM 750 C CA . SER A 1 98 ? 6.895 10.160 2.892 1.00 89.88 98 SER A CA 1
ATOM 751 C C . SER A 1 98 ? 6.406 10.705 1.540 1.00 89.88 98 SER A C 1
ATOM 753 O O . SER A 1 98 ? 7.187 11.308 0.803 1.00 89.88 98 SER A O 1
ATOM 755 N N . GLY A 1 99 ? 5.144 10.441 1.177 1.00 87.31 99 GLY A N 1
ATOM 756 C CA . GLY A 1 99 ? 4.552 10.875 -0.096 1.00 87.31 99 GLY A CA 1
ATOM 757 C C . GLY A 1 99 ? 5.079 10.152 -1.342 1.00 87.31 99 GLY A C 1
ATOM 758 O O . GLY A 1 99 ? 4.773 10.557 -2.457 1.00 87.31 99 GLY A O 1
ATOM 759 N N . ILE A 1 100 ? 5.872 9.087 -1.177 1.00 91.38 100 ILE A N 1
ATOM 760 C CA . ILE A 1 100 ? 6.412 8.289 -2.291 1.00 91.38 100 ILE A CA 1
ATOM 761 C C . ILE A 1 100 ? 5.341 7.386 -2.917 1.00 91.38 100 ILE A C 1
ATOM 763 O O . ILE A 1 100 ? 5.401 7.065 -4.105 1.00 91.38 100 ILE A O 1
ATOM 767 N N . ILE A 1 101 ? 4.370 6.963 -2.109 1.00 94.00 101 ILE A N 1
ATOM 768 C CA . ILE A 1 101 ? 3.189 6.237 -2.566 1.00 94.00 101 ILE A CA 1
ATOM 769 C C . ILE A 1 101 ? 2.055 7.241 -2.753 1.00 94.00 101 ILE A C 1
ATOM 771 O O . ILE A 1 101 ? 1.800 8.061 -1.871 1.00 94.00 101 ILE A O 1
ATOM 775 N N . ARG A 1 102 ? 1.362 7.143 -3.885 1.00 95.00 102 ARG A N 1
ATOM 776 C CA . ARG A 1 102 ? 0.089 7.808 -4.155 1.00 95.00 102 ARG A CA 1
ATOM 777 C C . ARG A 1 102 ? -1.071 6.850 -3.955 1.00 95.00 102 ARG A C 1
ATOM 779 O O . ARG A 1 102 ? -0.927 5.636 -4.106 1.00 95.00 102 ARG A O 1
ATOM 786 N N . TRP A 1 103 ? -2.224 7.427 -3.646 1.00 97.44 103 TRP A N 1
ATOM 787 C CA . TRP A 1 103 ? -3.490 6.723 -3.534 1.00 97.44 103 TRP A CA 1
ATOM 788 C C . TRP A 1 103 ? -4.416 7.135 -4.676 1.00 97.44 103 TRP A C 1
ATOM 790 O O . TRP A 1 103 ? -4.676 8.321 -4.870 1.00 97.44 103 TRP A O 1
ATOM 800 N N . GLY A 1 104 ? -4.932 6.152 -5.412 1.00 95.56 104 GLY A N 1
ATOM 801 C CA . GLY A 1 104 ? -5.791 6.365 -6.574 1.00 95.56 104 GLY A CA 1
ATOM 802 C C . GLY A 1 104 ? -7.134 7.010 -6.241 1.00 95.56 104 GLY A C 1
ATOM 803 O O . GLY A 1 104 ? -7.779 7.566 -7.123 1.00 95.56 104 GLY A O 1
ATOM 804 N N . GLY A 1 105 ? -7.560 7.008 -4.974 1.00 95.38 105 GLY A N 1
ATOM 805 C CA . GLY A 1 105 ? -8.759 7.734 -4.543 1.00 95.38 105 GLY A CA 1
ATOM 806 C C . GLY A 1 105 ? -8.674 9.257 -4.731 1.00 95.38 105 GLY A C 1
ATOM 807 O O . GLY A 1 105 ? -9.713 9.911 -4.763 1.00 95.38 105 GLY A O 1
ATOM 808 N N . ASP A 1 106 ? -7.466 9.812 -4.893 1.00 94.69 106 ASP A N 1
ATOM 809 C CA . ASP A 1 106 ? -7.241 11.238 -5.181 1.00 94.69 106 ASP A CA 1
ATOM 810 C C . ASP A 1 106 ? -7.146 11.571 -6.669 1.00 94.69 106 ASP A C 1
ATOM 812 O O . ASP A 1 106 ? -7.039 12.745 -7.039 1.00 94.69 106 ASP A O 1
ATOM 816 N N . ASP A 1 107 ? -7.125 10.557 -7.528 1.00 93.06 107 ASP A N 1
ATOM 817 C CA . ASP A 1 107 ? -6.969 10.776 -8.953 1.00 93.06 107 ASP A CA 1
ATOM 818 C C . ASP A 1 107 ? -8.272 11.295 -9.571 1.00 93.06 107 ASP A C 1
ATOM 820 O O . ASP A 1 107 ? -9.368 11.178 -9.020 1.00 93.06 107 ASP A O 1
ATOM 824 N N . ARG A 1 108 ? -8.153 11.890 -10.764 1.00 91.81 108 ARG A N 1
ATOM 825 C CA . ARG A 1 108 ? -9.296 12.461 -11.498 1.00 91.81 108 ARG A CA 1
ATOM 826 C C . ARG A 1 108 ? -10.420 11.442 -11.699 1.00 91.81 108 ARG A C 1
ATOM 828 O O . ARG A 1 108 ? -11.589 11.817 -11.687 1.00 91.81 108 ARG A O 1
ATOM 835 N N . ILE A 1 109 ? -10.049 10.186 -11.936 1.00 92.12 109 ILE A N 1
ATOM 836 C CA . ILE A 1 109 ? -10.950 9.039 -11.892 1.00 92.12 109 ILE A CA 1
ATOM 837 C C . ILE A 1 109 ? -10.581 8.288 -10.609 1.00 92.12 109 ILE A C 1
ATOM 839 O O . ILE A 1 109 ? -9.541 7.630 -10.597 1.00 92.12 109 ILE A O 1
ATOM 843 N N . PRO A 1 110 ? -11.377 8.411 -9.533 1.00 95.12 110 PRO A N 1
ATOM 844 C CA . PRO A 1 110 ? -11.030 7.812 -8.254 1.00 95.12 110 PRO A CA 1
ATOM 845 C C . PRO A 1 110 ? -10.905 6.298 -8.365 1.00 95.12 110 PRO A C 1
ATOM 847 O O . PRO A 1 110 ? -11.748 5.643 -8.971 1.00 95.12 110 PRO A O 1
ATOM 850 N N . TYR A 1 111 ? -9.878 5.733 -7.750 1.00 95.88 111 TYR A N 1
ATOM 851 C CA . TYR A 1 111 ? -9.722 4.294 -7.591 1.00 95.88 111 TYR A CA 1
ATOM 852 C C . TYR A 1 111 ? -9.220 4.013 -6.174 1.00 95.88 111 TYR A C 1
ATOM 854 O O . TYR A 1 111 ? -8.020 3.916 -5.922 1.00 95.88 111 TYR A O 1
ATOM 862 N N . GLU A 1 112 ? -10.155 3.936 -5.220 1.00 96.69 112 GLU A N 1
ATOM 863 C CA . GLU A 1 112 ? -9.845 3.851 -3.784 1.00 96.69 112 GLU A CA 1
ATOM 864 C C . GLU A 1 112 ? -9.088 2.561 -3.398 1.00 96.69 112 GLU A C 1
ATOM 866 O O . GLU A 1 112 ? -8.428 2.535 -2.358 1.00 96.69 112 GLU A O 1
ATOM 871 N N . ALA A 1 113 ? -9.113 1.520 -4.240 1.00 96.88 113 ALA A N 1
ATOM 872 C CA . ALA A 1 113 ? -8.298 0.317 -4.060 1.00 96.88 113 ALA A CA 1
ATOM 873 C C . ALA A 1 113 ? -6.803 0.539 -4.335 1.00 96.88 113 ALA A C 1
ATOM 875 O O . ALA A 1 113 ? -5.973 -0.222 -3.835 1.00 96.88 113 ALA A O 1
ATOM 876 N N . LEU A 1 114 ? -6.453 1.495 -5.199 1.00 97.38 114 LEU A N 1
ATOM 877 C CA . LEU A 1 114 ? -5.154 1.521 -5.860 1.00 97.38 114 LEU A CA 1
ATOM 878 C C . LEU A 1 114 ? -4.121 2.332 -5.072 1.00 97.38 114 LEU A C 1
ATOM 880 O O . LEU A 1 114 ? -4.337 3.493 -4.731 1.00 97.38 114 LEU A O 1
ATOM 884 N N . PHE A 1 115 ? -2.950 1.735 -4.868 1.00 97.25 115 PHE A N 1
ATOM 885 C CA . PHE A 1 115 ? -1.760 2.386 -4.331 1.00 97.25 115 PHE A CA 1
ATOM 886 C C . PHE A 1 115 ? -0.594 2.161 -5.278 1.00 97.25 115 PHE A C 1
ATOM 888 O O . PHE A 1 115 ? -0.316 1.024 -5.659 1.00 97.25 115 PHE A O 1
ATOM 895 N N . TYR A 1 116 ? 0.105 3.227 -5.651 1.00 94.38 116 TYR A N 1
ATOM 896 C CA . TYR A 1 116 ? 1.167 3.148 -6.649 1.00 94.38 116 TYR A CA 1
ATOM 897 C C . TYR A 1 116 ? 2.323 4.093 -6.339 1.00 94.38 116 TYR A C 1
ATOM 899 O O . TYR A 1 116 ? 2.168 5.109 -5.666 1.00 94.38 116 TYR A O 1
ATOM 907 N N . LEU A 1 117 ? 3.510 3.733 -6.818 1.00 90.88 117 LEU A N 1
ATOM 908 C CA . LEU A 1 117 ? 4.698 4.567 -6.712 1.00 90.88 117 LEU A CA 1
ATOM 909 C C . LEU A 1 117 ? 4.569 5.810 -7.604 1.00 90.88 117 LEU A C 1
ATOM 911 O O . LEU A 1 117 ? 4.391 5.681 -8.814 1.00 90.88 117 LEU A O 1
ATOM 915 N N . ASP A 1 118 ? 4.760 6.996 -7.030 1.00 81.38 118 ASP A N 1
ATOM 916 C CA . ASP A 1 118 ? 4.802 8.262 -7.770 1.00 81.38 118 ASP A CA 1
ATOM 917 C C . ASP A 1 118 ? 6.215 8.562 -8.269 1.00 81.38 118 ASP A C 1
ATOM 919 O O . ASP A 1 118 ? 6.929 9.433 -7.766 1.00 81.38 118 ASP A O 1
ATOM 923 N N . ALA A 1 119 ? 6.681 7.752 -9.215 1.00 68.12 119 ALA A N 1
ATOM 924 C CA . ALA A 1 119 ? 7.988 7.939 -9.821 1.00 68.12 119 ALA A CA 1
ATOM 925 C C . ALA A 1 119 ? 7.920 7.716 -11.333 1.00 68.12 119 ALA A C 1
ATOM 927 O O . ALA A 1 119 ? 7.433 6.670 -11.769 1.00 68.12 119 ALA A O 1
ATOM 928 N N . PRO A 1 120 ? 8.486 8.628 -12.146 1.00 55.78 120 PRO A N 1
ATOM 929 C CA . PRO A 1 120 ? 8.580 8.419 -13.580 1.00 55.78 120 PRO A CA 1
ATOM 930 C C . PRO A 1 120 ? 9.350 7.128 -13.896 1.00 55.78 120 PRO A C 1
ATOM 932 O O . PRO A 1 120 ? 10.435 6.912 -13.326 1.00 55.78 120 PRO A O 1
ATOM 935 N N . PRO A 1 121 ? 8.857 6.289 -14.823 1.00 47.72 121 PRO A N 1
ATOM 936 C CA . PRO A 1 121 ? 9.558 5.083 -15.234 1.00 47.72 121 PRO A CA 1
ATOM 937 C C . PRO A 1 121 ? 10.955 5.445 -15.759 1.00 47.72 121 PRO A C 1
ATOM 939 O O . PRO A 1 121 ? 11.113 6.247 -16.673 1.00 47.72 121 PRO A O 1
ATOM 942 N N . GLY A 1 122 ? 11.995 4.872 -15.144 1.00 50.72 122 GLY A N 1
ATOM 943 C CA . GLY A 1 122 ? 13.388 5.035 -15.582 1.00 50.72 122 GLY A CA 1
ATOM 944 C C . GLY A 1 122 ? 14.288 5.877 -14.676 1.00 50.72 122 GLY A C 1
ATOM 945 O O . GLY A 1 122 ? 15.506 5.852 -14.860 1.00 50.72 122 GLY A O 1
ATOM 946 N N . THR A 1 123 ? 13.767 6.538 -13.640 1.00 54.78 123 THR A N 1
ATOM 947 C CA . THR A 1 123 ? 14.615 7.316 -12.721 1.00 54.78 123 THR A CA 1
ATOM 948 C C . THR A 1 123 ? 15.565 6.409 -11.927 1.00 54.78 123 THR A C 1
ATOM 950 O O . THR A 1 123 ? 15.200 5.742 -10.963 1.00 54.78 123 THR A O 1
ATOM 953 N N . ALA A 1 124 ? 16.840 6.378 -12.326 1.00 47.72 124 ALA A N 1
ATOM 954 C CA . ALA A 1 124 ? 17.894 5.668 -11.599 1.00 47.72 124 ALA A CA 1
ATOM 955 C C . ALA A 1 124 ? 18.088 6.214 -10.180 1.00 47.72 124 ALA A C 1
ATOM 957 O O . ALA A 1 124 ? 18.402 5.447 -9.271 1.00 47.72 124 ALA A O 1
ATOM 958 N N . ALA A 1 125 ? 17.810 7.510 -9.989 1.00 51.53 125 ALA A N 1
ATOM 959 C CA . ALA A 1 125 ? 17.794 8.159 -8.688 1.00 51.53 125 ALA A CA 1
ATOM 960 C C . ALA A 1 125 ? 16.903 7.400 -7.703 1.00 51.53 125 ALA A C 1
ATOM 962 O O . ALA A 1 125 ? 17.370 7.110 -6.618 1.00 51.53 125 ALA A O 1
ATOM 963 N N . VAL A 1 126 ? 15.709 6.953 -8.104 1.00 56.97 126 VAL A N 1
ATOM 964 C CA . VAL A 1 126 ? 14.756 6.211 -7.254 1.00 56.97 126 VAL A CA 1
ATOM 965 C C . VAL A 1 126 ? 15.333 4.885 -6.733 1.00 56.97 126 VAL A C 1
ATOM 967 O O . VAL A 1 126 ? 14.894 4.376 -5.710 1.00 56.97 126 VAL A O 1
ATOM 970 N N . ARG A 1 127 ? 16.368 4.332 -7.377 1.00 60.34 127 ARG A N 1
ATOM 971 C CA . ARG A 1 127 ? 16.994 3.060 -6.977 1.00 60.34 127 ARG A CA 1
ATOM 972 C C . ARG A 1 127 ? 18.138 3.210 -5.971 1.00 60.34 127 ARG A C 1
ATOM 974 O O . ARG A 1 127 ? 18.578 2.202 -5.427 1.00 60.34 127 ARG A O 1
ATOM 981 N N . SER A 1 128 ? 18.635 4.424 -5.726 1.00 68.56 128 SER A N 1
ATOM 982 C CA . SER A 1 128 ? 19.718 4.646 -4.757 1.00 68.56 128 SER A CA 1
ATOM 983 C C . SER A 1 128 ? 19.2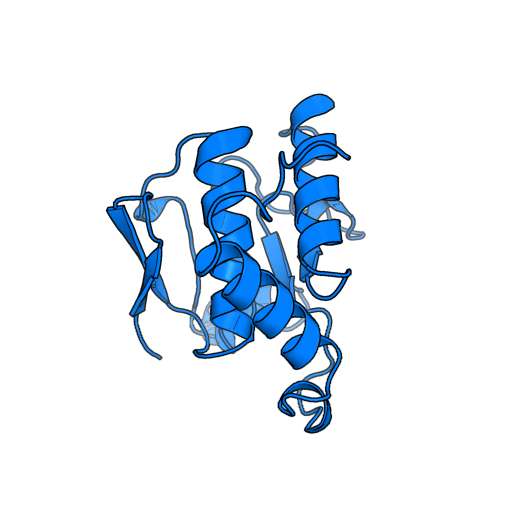00 4.584 -3.317 1.00 68.56 128 SER A C 1
ATOM 985 O O . SER A 1 128 ? 18.118 5.096 -3.030 1.00 68.56 128 SER A O 1
ATOM 987 N N . ALA A 1 129 ? 19.998 4.057 -2.383 1.00 71.19 129 ALA A N 1
ATOM 988 C CA . ALA A 1 129 ? 19.708 4.130 -0.945 1.00 71.19 129 ALA A CA 1
ATOM 989 C C . ALA A 1 129 ? 19.575 5.585 -0.452 1.00 71.19 129 ALA A C 1
ATOM 991 O O . ALA A 1 129 ? 18.787 5.892 0.435 1.00 71.19 129 ALA A O 1
ATOM 992 N N . THR A 1 130 ? 20.289 6.518 -1.086 1.00 78.75 130 THR A N 1
ATOM 993 C CA . THR A 1 130 ? 20.231 7.951 -0.754 1.00 78.75 130 THR A CA 1
ATOM 994 C C . THR A 1 130 ? 19.028 8.678 -1.355 1.00 78.75 130 THR A C 1
ATOM 996 O O . THR A 1 130 ? 18.805 9.857 -1.060 1.00 78.75 130 THR A O 1
ATOM 999 N N . SER A 1 131 ? 18.253 7.997 -2.197 1.00 85.19 131 SER A N 1
ATOM 1000 C CA . SER A 1 131 ? 17.070 8.557 -2.839 1.00 85.19 131 SER A CA 1
ATOM 1001 C C . SER A 1 131 ? 15.908 8.728 -1.867 1.00 85.19 131 SER A C 1
ATOM 1003 O O . SER A 1 131 ? 15.902 8.094 -0.812 1.00 85.19 131 SER A O 1
ATOM 1005 N N . PRO A 1 132 ? 14.892 9.537 -2.213 1.00 86.06 132 PRO A N 1
ATOM 1006 C CA . PRO A 1 132 ? 13.672 9.626 -1.417 1.00 86.06 132 PRO A CA 1
ATOM 1007 C C . PRO A 1 132 ? 13.018 8.255 -1.164 1.00 86.06 132 PRO A C 1
ATOM 1009 O O . PRO A 1 132 ? 12.672 7.955 -0.023 1.00 86.06 132 PRO A O 1
ATOM 1012 N N . LEU A 1 133 ? 12.951 7.386 -2.184 1.00 87.25 133 LEU A N 1
ATOM 1013 C CA . LEU A 1 133 ? 12.439 6.016 -2.047 1.00 87.25 133 LEU A CA 1
ATOM 1014 C C . LEU A 1 133 ? 13.306 5.177 -1.094 1.00 87.25 133 LEU A C 1
ATOM 1016 O O . LEU A 1 133 ? 12.782 4.508 -0.205 1.00 87.25 133 LEU A O 1
ATOM 1020 N N . GLY A 1 134 ? 14.631 5.221 -1.263 1.00 87.12 134 GLY A N 1
ATOM 1021 C CA . GLY A 1 134 ? 15.580 4.496 -0.414 1.00 87.12 134 GLY A CA 1
ATOM 1022 C C . GLY A 1 134 ? 15.467 4.910 1.053 1.00 87.12 134 GLY A C 1
ATOM 1023 O O . GLY A 1 134 ? 15.291 4.061 1.922 1.00 87.12 134 GLY A O 1
ATOM 1024 N N . LYS A 1 135 ? 15.440 6.220 1.313 1.00 89.31 135 LYS A N 1
ATOM 1025 C CA . LYS A 1 135 ? 15.270 6.797 2.653 1.00 89.31 135 LYS A CA 1
ATOM 1026 C C . LYS A 1 135 ? 13.937 6.415 3.295 1.00 89.31 135 LYS A C 1
ATOM 1028 O O . LYS A 1 135 ? 13.916 6.081 4.477 1.00 89.31 135 LYS A O 1
ATOM 1033 N N . ALA A 1 136 ? 12.838 6.448 2.538 1.00 90.62 136 ALA A N 1
ATOM 1034 C CA . ALA A 1 136 ? 11.527 6.039 3.039 1.00 90.62 136 ALA A CA 1
ATOM 1035 C C . ALA A 1 136 ? 11.507 4.542 3.397 1.00 90.62 136 ALA A C 1
ATOM 1037 O O . ALA A 1 136 ? 11.050 4.166 4.475 1.00 90.62 136 ALA A O 1
ATOM 1038 N N . ALA A 1 137 ? 12.083 3.689 2.547 1.00 90.50 137 ALA A N 1
ATOM 1039 C CA . ALA A 1 137 ? 12.208 2.266 2.843 1.00 90.50 137 ALA A CA 1
ATOM 1040 C C . ALA A 1 137 ? 13.100 2.002 4.069 1.00 90.50 137 ALA A C 1
ATOM 1042 O O . ALA A 1 137 ? 12.751 1.181 4.915 1.00 90.50 137 ALA A O 1
ATOM 1043 N N . ASP A 1 138 ? 14.221 2.709 4.210 1.00 91.00 138 ASP A N 1
ATOM 1044 C CA . ASP A 1 138 ? 15.126 2.544 5.351 1.00 91.00 138 ASP A CA 1
ATOM 1045 C C . ASP A 1 138 ? 14.500 3.025 6.666 1.00 91.00 138 ASP A C 1
ATOM 1047 O O . ASP A 1 138 ? 14.635 2.345 7.684 1.00 91.00 138 ASP A O 1
ATOM 1051 N N . LYS A 1 139 ? 13.726 4.120 6.640 1.00 92.19 139 LYS A N 1
ATOM 1052 C CA . LYS A 1 139 ? 12.883 4.557 7.767 1.00 92.19 139 LYS A CA 1
ATOM 1053 C C . LYS A 1 139 ? 11.978 3.415 8.242 1.00 92.19 139 LYS A C 1
ATOM 1055 O O . LYS A 1 139 ? 12.032 3.043 9.413 1.00 92.19 139 LYS A O 1
ATOM 1060 N N . LEU A 1 140 ? 11.209 2.803 7.338 1.00 90.81 140 LEU A N 1
ATOM 1061 C CA . LEU A 1 140 ? 10.292 1.712 7.693 1.00 90.81 140 LEU A CA 1
ATOM 1062 C C . LEU A 1 140 ? 11.017 0.430 8.123 1.00 90.81 140 LEU A C 1
ATOM 1064 O O . LEU A 1 140 ? 10.559 -0.278 9.019 1.00 90.81 140 LEU A O 1
ATOM 1068 N N . ARG A 1 141 ? 12.166 0.107 7.521 1.00 89.44 141 ARG A N 1
ATOM 1069 C CA . ARG A 1 141 ? 13.000 -1.027 7.959 1.00 89.44 141 ARG A CA 1
ATOM 1070 C C . ARG A 1 141 ? 13.509 -0.824 9.377 1.00 89.44 141 ARG A C 1
ATOM 1072 O O . ARG A 1 141 ? 13.494 -1.773 10.155 1.00 89.44 141 ARG A O 1
ATOM 1079 N N . ASN A 1 142 ? 13.928 0.391 9.717 1.00 88.38 142 ASN A N 1
ATOM 1080 C CA . ASN A 1 142 ? 14.372 0.726 11.065 1.00 88.38 142 ASN A CA 1
ATOM 1081 C C . ASN A 1 142 ? 13.224 0.602 12.071 1.00 88.38 142 ASN A C 1
ATOM 1083 O O . ASN A 1 142 ? 13.413 -0.002 13.122 1.00 88.38 142 ASN A O 1
ATOM 1087 N N . TRP A 1 143 ? 12.021 1.065 11.725 1.00 87.12 143 TRP A N 1
ATOM 1088 C CA . TRP A 1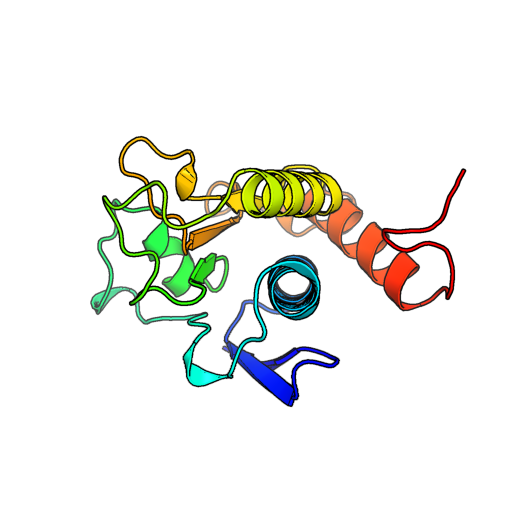 143 ? 10.832 0.874 12.564 1.00 87.12 143 TRP A CA 1
ATOM 1089 C C . TRP A 1 143 ? 10.493 -0.604 12.779 1.00 87.12 143 TRP A C 1
ATOM 1091 O O . TRP A 1 143 ? 10.220 -1.015 13.900 1.00 87.12 143 TRP A O 1
ATOM 1101 N N . ASN A 1 144 ? 10.580 -1.430 11.733 1.00 80.44 144 ASN A N 1
ATOM 1102 C CA . ASN A 1 144 ? 10.341 -2.871 11.852 1.00 80.44 144 ASN A CA 1
ATOM 1103 C C . ASN A 1 144 ? 11.418 -3.605 12.676 1.00 80.44 144 ASN A C 1
ATOM 1105 O O . ASN A 1 144 ? 11.152 -4.692 13.184 1.00 80.44 144 ASN A O 1
ATOM 1109 N N . ARG A 1 145 ? 12.632 -3.049 12.789 1.00 79.00 145 ARG A N 1
ATOM 1110 C CA . ARG A 1 145 ? 13.747 -3.631 13.561 1.00 79.00 145 ARG A CA 1
ATOM 1111 C C . ARG A 1 145 ? 13.798 -3.156 15.013 1.00 79.00 145 ARG A C 1
ATOM 1113 O O . ARG A 1 145 ? 14.403 -3.841 15.832 1.00 79.00 145 ARG A O 1
ATOM 1120 N N . THR A 1 146 ? 13.166 -2.029 15.331 1.00 61.03 146 THR A N 1
ATOM 1121 C CA . THR A 1 146 ? 13.194 -1.427 16.667 1.00 61.03 146 THR A CA 1
ATOM 1122 C C . THR A 1 146 ? 11.782 -1.369 17.252 1.00 61.03 146 THR A C 1
ATOM 1124 O O . THR A 1 146 ? 10.996 -0.500 16.862 1.00 61.03 146 THR A O 1
ATOM 1127 N N . PRO A 1 147 ? 11.435 -2.255 18.205 1.00 54.31 147 PRO A N 1
ATOM 1128 C CA . PRO A 1 147 ? 10.163 -2.173 18.916 1.00 54.31 147 PRO A CA 1
ATOM 1129 C C . PRO A 1 147 ? 9.997 -0.791 19.571 1.00 54.31 147 PRO A C 1
ATOM 1131 O O . PRO A 1 147 ? 10.901 -0.330 20.262 1.00 54.31 147 PRO A O 1
ATOM 1134 N N . GLY A 1 148 ? 8.857 -0.125 19.351 1.00 56.09 148 GLY A N 1
ATOM 1135 C CA . GLY A 1 148 ? 8.535 1.167 19.979 1.00 56.09 148 GLY A CA 1
ATOM 1136 C C . GLY A 1 148 ? 8.864 2.435 19.177 1.00 56.09 148 GLY A C 1
ATOM 1137 O O . GLY A 1 148 ? 8.669 3.520 19.706 1.00 56.09 148 GLY A O 1
ATOM 1138 N N . LEU A 1 149 ? 9.318 2.334 17.918 1.00 56.59 149 LEU A N 1
ATOM 1139 C CA . LEU A 1 149 ? 9.504 3.490 17.011 1.00 56.59 149 LEU A CA 1
ATOM 1140 C C . LEU A 1 149 ? 8.491 3.549 15.850 1.00 56.59 149 LEU A C 1
ATOM 1142 O O . LEU A 1 149 ? 8.636 4.371 14.949 1.00 56.59 149 LEU A O 1
ATOM 1146 N N . GLY A 1 150 ? 7.501 2.654 15.837 1.00 52.97 150 GLY A N 1
ATOM 1147 C CA . GLY A 1 150 ? 6.485 2.583 14.785 1.00 52.97 150 GLY A CA 1
ATOM 1148 C C . GLY A 1 150 ? 5.326 3.564 14.979 1.00 52.97 150 GLY A C 1
ATOM 1149 O O . GLY A 1 150 ? 5.243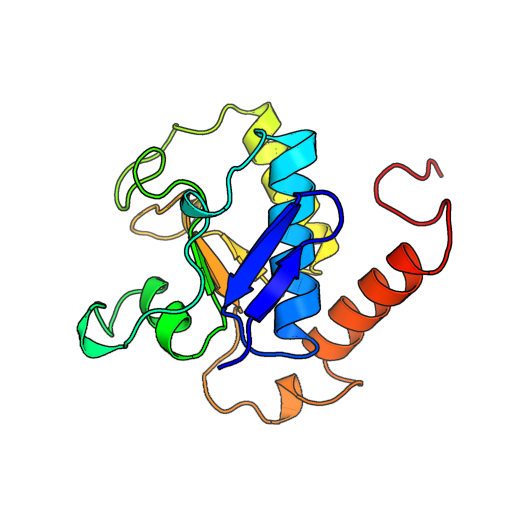 4.269 15.986 1.00 52.97 150 GLY A O 1
ATOM 1150 N N . ALA A 1 151 ? 4.400 3.572 14.020 1.00 47.50 151 ALA A N 1
ATOM 1151 C CA . ALA A 1 151 ? 3.168 4.345 14.106 1.00 47.50 151 ALA A CA 1
ATOM 1152 C C . ALA A 1 151 ? 2.383 3.959 15.378 1.00 47.50 151 ALA A C 1
ATOM 1154 O O . ALA A 1 151 ? 1.970 2.812 15.540 1.00 47.50 151 ALA A O 1
ATOM 1155 N N . GLY A 1 152 ? 2.259 4.911 16.308 1.00 42.72 152 GLY A N 1
ATOM 1156 C CA . GLY A 1 152 ? 1.729 4.699 17.662 1.00 42.72 152 GLY A CA 1
ATOM 1157 C C . GLY A 1 152 ? 2.730 4.959 18.795 1.00 42.72 152 GLY A C 1
ATOM 1158 O O . GLY A 1 152 ? 2.334 4.944 19.957 1.00 42.72 152 GLY A O 1
ATOM 1159 N N . ALA A 1 153 ? 4.004 5.228 18.494 1.00 45.22 153 ALA A N 1
ATOM 1160 C CA . ALA A 1 153 ? 4.948 5.736 19.483 1.00 45.22 153 ALA A CA 1
ATOM 1161 C C . ALA A 1 153 ? 4.595 7.192 19.827 1.00 45.22 153 ALA A C 1
ATOM 1163 O O . ALA A 1 153 ? 4.864 8.106 19.047 1.00 45.22 153 ALA A O 1
ATOM 1164 N N . SER A 1 154 ? 3.940 7.398 20.970 1.00 41.50 154 SER A N 1
ATOM 1165 C CA . SER A 1 154 ? 3.690 8.733 21.513 1.00 41.50 154 SER A CA 1
ATOM 1166 C C . SER A 1 154 ? 5.015 9.483 21.683 1.00 41.50 154 SER A C 1
ATOM 1168 O O . SER A 1 154 ? 5.933 8.959 22.319 1.00 41.50 154 SER A O 1
ATOM 1170 N N . MET A 1 155 ? 5.104 10.697 21.129 1.00 40.91 155 MET A N 1
ATOM 1171 C CA . MET A 1 155 ? 5.956 11.739 21.715 1.00 40.91 155 MET A CA 1
ATOM 1172 C C . MET A 1 155 ? 5.269 12.320 22.946 1.00 40.91 155 MET A C 1
ATOM 1174 O O . MET A 1 155 ? 4.022 12.433 22.912 1.00 40.91 155 MET A O 1
#

Foldseek 3Di:
DDWDDLPPLGETADADDDLLCLLVSLLVVLCCPPPHNDDHVQKHAADDLVVDDPVDQCSLSPVRFKMFGNCVQQPWQDDDSGDPVNVVSVVVSCVLLVVQKDAQCPPPTRRRRMIGGPDDPPPPLCVDCPHSSNVSSVSSVVPVVDPQSDDPNDD

Organism: NCBI:txid1765722

Sequence (155 aa):
MWSCSVPGAGFGIDTRLGAVETLLVHVIRRWHYEIETLRGHEVIGWRPIEELDHSEPESNQASGTAVAIRPGAYGQGLSGGLTKTQRETVRSILDDCSGIIRWGGDDRIPYEALFYLDAPPGTAAVRSATSPLGKAADKLRNWNRTPGLGAGASM

pLDDT: mean 84.93, std 14.23, range [40.91, 97.75]